Protein AF-A0A952JS76-F1 (afdb_monomer)

Mean predicted aligned error: 3.54 Å

Sequence (127 aa):
MAGARAAEDAGDMALAKHHLERAHILGQRWYWTHMKTHFQMLRLALRQSDGREVRGQFVRLIGAGPFHMAGWVPVGNTGGADVSATRPMPIPSDLQSHLEGHSLCNGLILRAVLVAALVAACLLIVR

Structure (mmCIF, N/CA/C/O backbone):
data_AF-A0A952JS76-F1
#
_entry.id   AF-A0A952JS76-F1
#
loop_
_atom_site.group_PDB
_atom_site.id
_atom_site.type_symbol
_atom_site.label_atom_id
_atom_site.label_alt_id
_atom_site.label_comp_id
_atom_site.label_asym_id
_atom_site.label_entity_id
_atom_site.label_seq_id
_atom_site.pdbx_PDB_ins_code
_atom_site.Cartn_x
_atom_site.Cartn_y
_atom_site.Cartn_z
_atom_site.occupancy
_atom_site.B_iso_or_equiv
_atom_site.auth_seq_id
_atom_site.auth_comp_id
_atom_site.auth_asym_id
_atom_site.auth_atom_id
_atom_site.pdbx_PDB_model_num
ATOM 1 N N . MET A 1 1 ? -11.388 -2.983 -1.349 1.00 90.88 1 MET A N 1
ATOM 2 C CA . MET A 1 1 ? -11.668 -1.742 -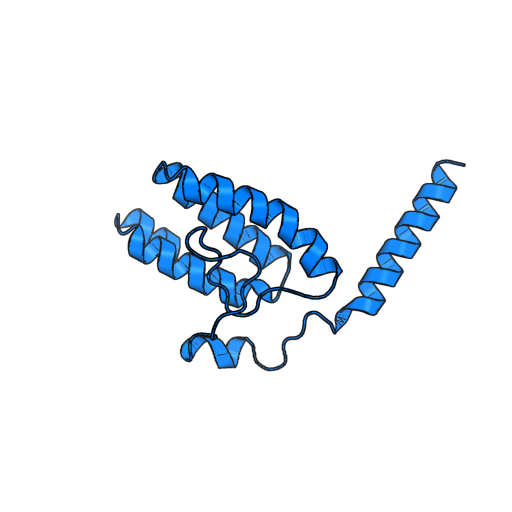0.580 1.00 90.88 1 MET A CA 1
ATOM 3 C C . MET A 1 1 ? -13.112 -1.634 -0.106 1.00 90.88 1 MET A C 1
ATOM 5 O O . MET A 1 1 ? -13.298 -1.081 0.964 1.00 90.88 1 MET A O 1
ATOM 9 N N . ALA A 1 2 ? -14.117 -2.136 -0.840 1.00 96.25 2 ALA A N 1
ATOM 10 C CA . ALA A 1 2 ? -15.511 -2.113 -0.372 1.00 96.25 2 ALA A CA 1
ATOM 11 C C . ALA A 1 2 ? -15.687 -2.791 1.002 1.00 96.25 2 ALA A C 1
ATOM 13 O O . ALA A 1 2 ? -16.233 -2.170 1.902 1.00 96.25 2 ALA A O 1
ATOM 14 N N . GLY A 1 3 ? -15.108 -3.985 1.195 1.00 97.56 3 GLY A N 1
ATOM 15 C CA . GLY A 1 3 ? -15.126 -4.671 2.497 1.00 97.56 3 GLY A CA 1
ATOM 16 C C . GLY A 1 3 ? -14.514 -3.855 3.641 1.00 97.56 3 GLY A C 1
ATOM 17 O O . GLY A 1 3 ? -15.070 -3.828 4.727 1.00 97.56 3 GLY A O 1
ATOM 18 N N . ALA A 1 4 ? -13.430 -3.109 3.386 1.00 97.94 4 ALA A N 1
ATOM 19 C CA . ALA A 1 4 ? -12.839 -2.236 4.404 1.00 97.94 4 ALA A CA 1
ATOM 20 C C . ALA A 1 4 ? -13.802 -1.121 4.838 1.00 97.94 4 ALA A C 1
ATOM 22 O O . ALA A 1 4 ? -13.947 -0.877 6.026 1.00 97.94 4 ALA A O 1
ATOM 23 N N . ARG A 1 5 ? -14.501 -0.490 3.883 1.00 97.50 5 ARG A N 1
ATOM 24 C CA . ARG A 1 5 ? -15.501 0.544 4.193 1.00 97.50 5 ARG A CA 1
ATOM 25 C C . ARG A 1 5 ? -16.690 -0.026 4.957 1.00 97.50 5 ARG A C 1
ATOM 27 O O . ARG A 1 5 ? -17.071 0.550 5.959 1.00 97.50 5 ARG A O 1
ATOM 34 N N . ALA A 1 6 ? -17.214 -1.173 4.527 1.00 98.25 6 ALA A N 1
ATOM 35 C CA . ALA A 1 6 ? -18.313 -1.833 5.226 1.00 98.25 6 ALA A CA 1
ATOM 36 C C . ALA A 1 6 ? -17.938 -2.190 6.677 1.00 98.25 6 ALA A C 1
ATOM 38 O O . ALA A 1 6 ? -18.740 -1.991 7.582 1.00 98.25 6 ALA A O 1
ATOM 39 N N . ALA A 1 7 ? -16.707 -2.660 6.905 1.00 98.38 7 ALA A N 1
ATOM 40 C CA . ALA A 1 7 ? -16.195 -2.923 8.246 1.00 98.38 7 ALA A CA 1
ATOM 41 C C . ALA A 1 7 ? -16.034 -1.634 9.075 1.00 98.38 7 ALA A C 1
ATOM 43 O O . ALA A 1 7 ? -16.420 -1.614 10.239 1.00 98.38 7 ALA A O 1
ATOM 44 N N . GLU A 1 8 ? -15.546 -0.537 8.478 1.00 97.06 8 GLU A N 1
ATOM 45 C CA . GLU A 1 8 ? -15.506 0.775 9.145 1.00 97.06 8 GLU A CA 1
ATOM 46 C C . GLU A 1 8 ? -16.898 1.273 9.540 1.00 97.06 8 GLU A C 1
ATOM 48 O O . GLU A 1 8 ? -17.071 1.754 10.658 1.00 97.06 8 GLU A O 1
ATOM 53 N N . ASP A 1 9 ? -17.880 1.156 8.644 1.00 97.25 9 ASP A N 1
ATOM 54 C CA . ASP A 1 9 ? -19.260 1.587 8.884 1.00 97.25 9 ASP A CA 1
ATOM 55 C C . ASP A 1 9 ? -19.927 0.744 9.988 1.00 97.25 9 ASP A C 1
ATOM 57 O O . ASP A 1 9 ? -20.762 1.247 10.738 1.00 97.25 9 ASP A O 1
ATOM 61 N N . ALA A 1 10 ? -19.512 -0.518 10.135 1.00 97.81 10 ALA A N 1
ATOM 62 C CA . ALA A 1 10 ? -19.912 -1.407 11.226 1.00 97.81 10 ALA A CA 1
ATOM 63 C C . ALA A 1 10 ? -19.113 -1.195 12.532 1.00 97.81 10 ALA A C 1
ATOM 65 O O . ALA A 1 10 ? -19.402 -1.843 13.536 1.00 97.81 10 ALA A O 1
ATOM 66 N N . GLY A 1 11 ? -18.107 -0.314 12.536 1.00 97.25 11 GLY A N 1
ATOM 67 C CA . GLY A 1 11 ? -17.240 -0.054 13.689 1.00 97.25 11 GLY A CA 1
ATOM 68 C C . GLY A 1 11 ? -16.115 -1.076 13.906 1.00 97.25 11 GLY A C 1
ATOM 69 O O . GLY A 1 11 ? -15.350 -0.940 14.861 1.00 97.25 11 GLY A O 1
ATOM 70 N N . ASP A 1 12 ? -15.958 -2.065 13.023 1.00 98.06 12 ASP A N 1
ATOM 71 C CA . ASP A 1 12 ? -14.910 -3.085 13.114 1.00 98.06 12 ASP A CA 1
ATOM 72 C C . ASP A 1 12 ? -13.627 -2.628 12.401 1.00 98.06 12 ASP A C 1
ATOM 74 O O . ASP A 1 12 ? -13.341 -2.950 11.241 1.00 98.06 12 ASP A O 1
ATOM 78 N N . MET A 1 13 ? -12.824 -1.843 13.119 1.00 97.00 13 MET A N 1
ATOM 79 C CA . MET A 1 13 ? -11.577 -1.283 12.589 1.00 97.00 13 MET A CA 1
ATOM 80 C C . MET A 1 13 ? -10.499 -2.348 12.336 1.00 97.00 13 MET A C 1
ATOM 82 O O . MET A 1 13 ? -9.655 -2.169 11.451 1.00 97.00 13 MET A O 1
ATOM 86 N N . ALA A 1 14 ? -10.529 -3.463 13.071 1.00 97.06 14 ALA A N 1
ATOM 87 C CA . ALA A 1 14 ? -9.590 -4.565 12.884 1.00 97.06 14 ALA A CA 1
ATOM 88 C C . ALA A 1 14 ? -9.866 -5.282 11.557 1.00 97.06 14 ALA A C 1
ATOM 90 O O . ALA A 1 14 ? -8.951 -5.480 10.751 1.00 97.06 14 ALA A O 1
ATOM 91 N N . LEU A 1 15 ? -11.135 -5.584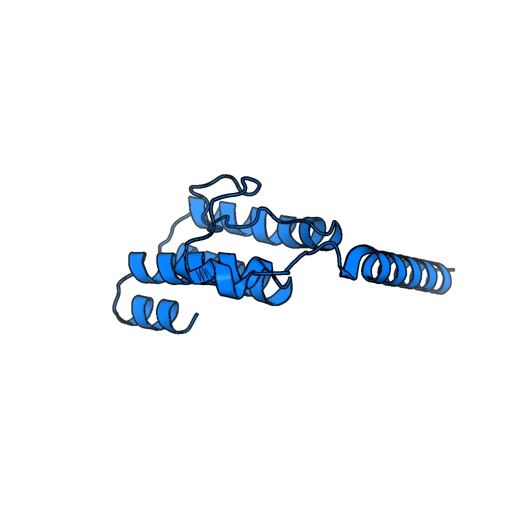 11.279 1.00 98.50 15 LEU A N 1
ATOM 92 C CA . LEU A 1 15 ? -11.552 -6.152 10.003 1.00 98.50 15 LEU A CA 1
ATOM 93 C C . LEU A 1 15 ? -11.327 -5.170 8.845 1.00 98.50 15 LEU A C 1
ATOM 95 O O . LEU A 1 15 ? -10.883 -5.570 7.763 1.00 98.50 15 LEU A O 1
ATOM 99 N N . ALA A 1 16 ? -11.547 -3.871 9.068 1.00 98.50 16 ALA A N 1
ATOM 100 C CA . ALA A 1 16 ? -11.222 -2.847 8.082 1.00 98.50 16 ALA A CA 1
ATOM 101 C C . ALA A 1 16 ? -9.730 -2.853 7.718 1.00 98.50 16 ALA A C 1
ATOM 103 O O . ALA A 1 16 ? -9.390 -2.890 6.528 1.00 98.50 16 ALA A O 1
ATOM 104 N N . LYS A 1 17 ? -8.838 -2.882 8.723 1.00 98.19 17 LYS A N 1
ATOM 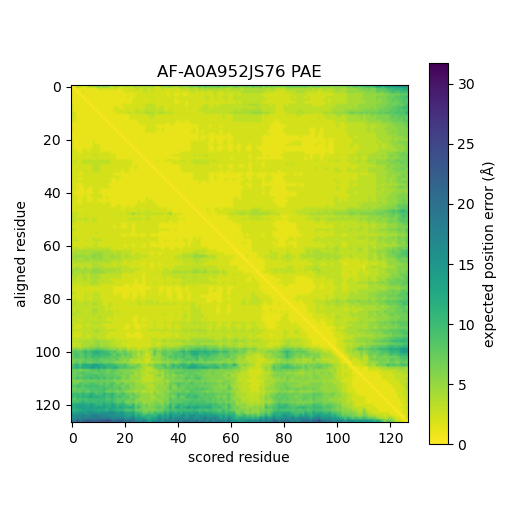105 C CA . LYS A 1 17 ? -7.385 -2.996 8.519 1.00 98.19 17 LYS A CA 1
ATOM 106 C C . LYS A 1 17 ? -7.052 -4.269 7.742 1.00 98.19 17 LYS A C 1
ATOM 108 O O . LYS A 1 17 ? -6.384 -4.181 6.714 1.00 98.19 17 LYS A O 1
ATOM 113 N N . HIS A 1 18 ? -7.594 -5.415 8.150 1.00 98.38 18 HIS A N 1
ATOM 114 C CA . HIS A 1 18 ? -7.379 -6.696 7.477 1.00 98.38 18 HIS A CA 1
ATOM 115 C C . HIS A 1 18 ? -7.753 -6.651 5.982 1.00 98.38 18 HIS A C 1
ATOM 117 O O . HIS A 1 18 ? -6.995 -7.087 5.111 1.00 98.38 18 HIS A O 1
ATOM 123 N N . HIS A 1 19 ? -8.898 -6.056 5.640 1.00 98.69 19 HIS A N 1
ATOM 124 C CA . HIS A 1 19 ? -9.293 -5.876 4.244 1.00 98.69 19 HIS A CA 1
ATOM 125 C C . HIS A 1 19 ? 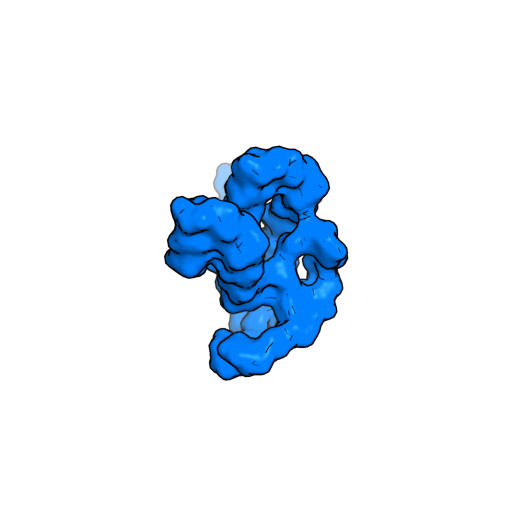-8.360 -4.944 3.463 1.00 98.69 19 HIS A C 1
ATOM 127 O O . HIS A 1 19 ? -8.166 -5.148 2.259 1.00 98.69 19 HIS A O 1
ATOM 133 N N . LEU A 1 20 ? -7.797 -3.917 4.106 1.00 98.69 20 LEU A N 1
ATOM 134 C CA . LEU A 1 20 ? -6.811 -3.041 3.478 1.00 98.69 20 LEU A CA 1
ATOM 135 C C . LEU A 1 20 ? -5.474 -3.748 3.261 1.00 98.69 20 LEU A C 1
ATOM 137 O O . LEU A 1 20 ? -4.906 -3.580 2.187 1.00 98.69 20 LEU A O 1
ATOM 141 N N . GLU A 1 21 ? -4.999 -4.560 4.204 1.00 98.69 21 GLU A N 1
ATOM 142 C CA . GLU A 1 21 ? -3.757 -5.339 4.068 1.00 98.69 21 GLU A CA 1
ATOM 143 C C . GLU A 1 21 ? -3.830 -6.297 2.877 1.00 98.69 21 GLU A C 1
ATOM 145 O O . GLU A 1 21 ? -2.943 -6.337 2.025 1.00 98.69 21 GLU A O 1
ATOM 150 N N . ARG A 1 22 ? -4.953 -7.003 2.738 1.00 98.44 22 ARG A N 1
ATOM 151 C CA . ARG A 1 22 ? -5.196 -7.887 1.591 1.00 98.44 22 ARG A CA 1
ATOM 152 C C . ARG A 1 22 ? -5.303 -7.117 0.278 1.00 98.44 22 ARG A C 1
ATOM 154 O O . ARG A 1 22 ? -4.748 -7.530 -0.740 1.00 98.44 22 ARG A O 1
ATOM 161 N N . ALA A 1 23 ? -5.994 -5.975 0.294 1.00 98.25 23 ALA A N 1
ATOM 162 C CA . ALA A 1 23 ? -6.065 -5.098 -0.869 1.00 98.25 23 ALA A CA 1
ATOM 163 C C . ALA A 1 23 ? -4.687 -4.537 -1.248 1.00 98.25 23 ALA A C 1
ATOM 165 O O . ALA A 1 23 ? -4.425 -4.368 -2.435 1.00 98.25 23 ALA A O 1
ATOM 166 N N . HIS A 1 24 ? -3.823 -4.266 -0.271 1.00 98.38 24 HIS A N 1
ATOM 167 C CA . HIS A 1 24 ? -2.454 -3.816 -0.479 1.00 98.38 24 HIS A CA 1
ATOM 168 C C . HIS A 1 24 ? -1.609 -4.907 -1.144 1.00 98.38 24 HIS A C 1
ATOM 170 O O . HIS A 1 24 ? -1.006 -4.620 -2.176 1.00 98.38 24 HIS A O 1
ATOM 176 N N . ILE A 1 25 ? -1.654 -6.156 -0.658 1.00 98.19 25 ILE A N 1
ATOM 177 C CA . ILE A 1 25 ? -0.961 -7.302 -1.281 1.00 98.19 25 ILE A CA 1
ATOM 178 C C . ILE A 1 25 ? -1.357 -7.445 -2.758 1.00 98.19 25 ILE A C 1
ATOM 180 O O . ILE A 1 25 ? -0.500 -7.489 -3.636 1.00 98.19 25 ILE A O 1
ATOM 184 N N . LEU A 1 26 ? -2.658 -7.446 -3.063 1.00 97.38 26 LEU A N 1
ATOM 185 C CA . LEU A 1 26 ? -3.138 -7.482 -4.452 1.00 97.38 26 LEU A CA 1
ATOM 186 C C . LEU A 1 26 ? -2.738 -6.225 -5.240 1.00 97.38 26 LEU A C 1
ATOM 188 O O . LEU A 1 26 ? -2.428 -6.280 -6.432 1.00 97.38 26 LEU A O 1
ATOM 192 N N . GLY A 1 27 ? -2.761 -5.077 -4.568 1.00 96.19 27 GLY A N 1
ATOM 193 C CA . GLY A 1 27 ? -2.477 -3.766 -5.128 1.00 96.19 27 GLY A CA 1
ATOM 194 C C . GLY A 1 27 ? -1.018 -3.569 -5.520 1.00 96.19 27 GLY A C 1
ATOM 195 O O . GLY A 1 27 ? -0.777 -2.784 -6.433 1.00 96.19 27 GLY A O 1
ATOM 196 N N . GLN A 1 28 ? -0.074 -4.304 -4.915 1.00 96.00 28 GLN A N 1
ATOM 197 C CA . GLN A 1 28 ? 1.358 -4.289 -5.253 1.00 96.00 28 GLN A CA 1
ATOM 198 C C . GLN A 1 28 ? 1.619 -4.521 -6.747 1.00 96.00 28 GLN A C 1
ATOM 200 O O . GLN A 1 28 ? 2.635 -4.060 -7.268 1.00 96.00 28 GLN A O 1
ATOM 205 N N . ARG A 1 29 ? 0.674 -5.159 -7.457 1.00 93.94 29 ARG A N 1
ATOM 206 C CA . ARG A 1 29 ? 0.765 -5.396 -8.899 1.00 93.94 29 ARG A CA 1
ATOM 207 C C . ARG A 1 29 ? 0.854 -4.132 -9.744 1.00 93.94 29 ARG A C 1
ATOM 209 O O . ARG A 1 29 ? 1.498 -4.147 -10.793 1.00 93.94 29 ARG A O 1
ATOM 216 N N . TRP A 1 30 ? 0.205 -3.059 -9.299 1.00 93.06 30 TRP A N 1
ATOM 217 C CA . TRP A 1 30 ? 0.090 -1.821 -10.059 1.00 93.06 30 TRP A CA 1
ATOM 218 C C . TRP A 1 30 ? 0.335 -0.622 -9.159 1.00 93.06 30 TRP A C 1
ATOM 220 O O . TRP A 1 30 ? -0.305 -0.472 -8.118 1.00 93.06 30 TRP A O 1
ATOM 230 N N . TYR A 1 31 ? 1.215 0.278 -9.598 1.00 94.69 31 TYR A N 1
ATOM 231 C CA . TYR A 1 31 ? 1.589 1.469 -8.837 1.00 94.69 31 TYR A CA 1
ATOM 232 C C . TYR A 1 31 ? 0.373 2.235 -8.297 1.00 94.69 31 TYR A C 1
ATOM 234 O O . TYR A 1 31 ? 0.293 2.521 -7.104 1.00 94.69 31 TYR A O 1
ATOM 242 N N . TRP A 1 32 ? -0.625 2.503 -9.146 1.00 96.19 32 TRP A N 1
ATOM 243 C CA . TRP A 1 32 ? -1.792 3.282 -8.735 1.00 96.19 32 TRP A CA 1
ATOM 244 C C . TRP A 1 32 ? -2.650 2.579 -7.679 1.00 96.19 32 TRP A C 1
ATOM 246 O O . TRP A 1 32 ? -3.070 3.203 -6.704 1.00 96.19 32 TRP A O 1
ATOM 256 N N . THR A 1 33 ? -2.898 1.274 -7.826 1.00 96.50 33 THR A N 1
ATOM 257 C CA . THR A 1 33 ? -3.670 0.522 -6.826 1.00 96.50 33 THR A CA 1
ATOM 258 C C . THR A 1 33 ? -2.907 0.403 -5.515 1.00 96.50 33 THR A C 1
ATOM 260 O O . THR A 1 33 ? -3.512 0.567 -4.457 1.00 96.50 33 THR A O 1
ATOM 263 N N . HIS A 1 34 ? -1.589 0.211 -5.580 1.00 97.62 34 HIS A N 1
ATOM 264 C CA . HIS A 1 34 ? -0.703 0.190 -4.421 1.00 97.62 34 HIS A CA 1
ATOM 265 C C . HIS A 1 34 ? -0.763 1.518 -3.650 1.00 97.62 34 HIS A C 1
ATOM 267 O O . HIS A 1 34 ? -1.095 1.542 -2.465 1.00 97.62 34 HIS A O 1
ATOM 273 N N . MET A 1 35 ? -0.586 2.645 -4.343 1.00 98.19 35 MET A N 1
ATOM 274 C CA . MET A 1 35 ? -0.696 3.980 -3.751 1.00 98.19 35 MET A CA 1
ATOM 275 C C . MET A 1 35 ? -2.073 4.230 -3.142 1.00 98.19 35 MET A C 1
ATOM 277 O O . MET A 1 35 ? -2.186 4.680 -2.002 1.00 98.19 35 MET A O 1
ATOM 281 N N . LYS A 1 36 ? -3.141 3.873 -3.863 1.00 98.38 36 LYS A N 1
ATOM 282 C CA . LYS A 1 36 ? -4.512 4.022 -3.370 1.00 98.38 36 LYS A CA 1
ATOM 283 C C . LYS A 1 36 ? -4.732 3.246 -2.067 1.00 98.38 36 LYS A C 1
ATOM 285 O O . LYS A 1 36 ? -5.440 3.743 -1.195 1.00 98.38 36 LYS A O 1
ATOM 290 N N . THR A 1 37 ? -4.137 2.059 -1.912 1.00 98.25 37 THR A N 1
ATOM 291 C CA . THR A 1 37 ? -4.228 1.291 -0.657 1.00 98.25 37 THR A CA 1
ATOM 292 C C . THR A 1 37 ? -3.501 1.977 0.495 1.00 98.25 37 THR A C 1
ATOM 294 O O . THR A 1 37 ? -4.106 2.120 1.554 1.00 98.25 37 THR A O 1
ATOM 297 N N . HIS A 1 38 ? -2.297 2.517 0.275 1.00 98.50 38 HIS A N 1
ATOM 298 C CA . HIS A 1 38 ? -1.585 3.301 1.291 1.00 98.50 38 HIS A CA 1
ATOM 299 C C . HIS A 1 38 ? -2.360 4.547 1.723 1.00 98.50 38 HIS A C 1
ATOM 301 O O . HIS A 1 38 ? -2.461 4.825 2.913 1.00 98.50 38 HIS A O 1
ATOM 307 N N . PHE A 1 39 ? -3.000 5.262 0.792 1.00 98.62 39 PHE A N 1
ATOM 308 C CA . PHE A 1 39 ? -3.865 6.387 1.158 1.00 98.62 39 PHE A CA 1
ATOM 309 C C . PHE A 1 39 ? -5.072 5.957 2.002 1.00 98.62 39 PHE A C 1
ATOM 311 O O . PHE A 1 39 ? -5.461 6.675 2.922 1.00 98.62 39 PHE A O 1
ATOM 318 N N . GLN A 1 40 ? -5.672 4.793 1.727 1.00 98.56 40 GLN A N 1
ATOM 319 C CA . GLN A 1 40 ? -6.759 4.278 2.565 1.00 98.56 40 GLN A CA 1
ATOM 320 C C . GLN A 1 40 ? -6.266 3.829 3.944 1.00 98.56 40 GLN A C 1
ATOM 32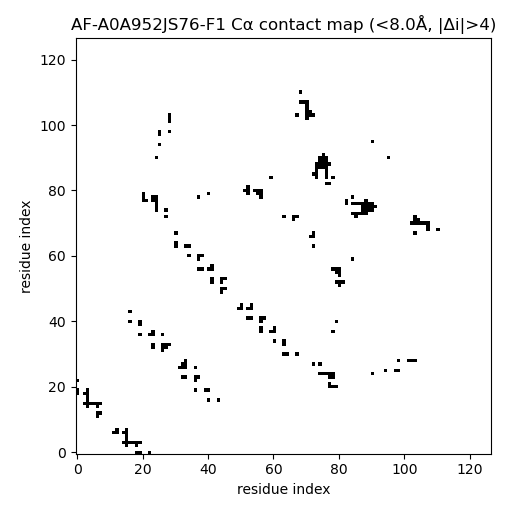2 O O . GLN A 1 40 ? -6.938 4.113 4.930 1.00 98.56 40 GLN A O 1
ATOM 327 N N . MET A 1 41 ? -5.097 3.189 4.027 1.00 98.62 41 MET A N 1
ATOM 328 C CA . MET A 1 41 ? -4.464 2.832 5.302 1.00 98.62 41 MET A CA 1
ATOM 329 C C . MET A 1 41 ? -4.132 4.078 6.123 1.00 98.62 41 MET A C 1
ATOM 331 O O . MET A 1 41 ? -4.457 4.131 7.303 1.00 98.62 41 MET A O 1
ATOM 335 N N . LEU A 1 42 ? -3.581 5.119 5.491 1.00 98.69 42 LEU A N 1
ATOM 336 C CA . LEU A 1 42 ? -3.326 6.410 6.128 1.00 98.69 42 LEU A CA 1
ATOM 337 C C . LEU A 1 42 ? -4.623 7.049 6.638 1.00 98.69 42 LEU A C 1
ATOM 339 O O . LEU A 1 42 ? -4.674 7.512 7.773 1.00 98.69 42 LEU A O 1
ATOM 343 N N . ARG A 1 43 ? -5.693 7.044 5.832 1.00 98.44 43 ARG A N 1
ATOM 344 C CA . ARG A 1 43 ? -7.006 7.558 6.252 1.00 98.44 43 ARG A CA 1
ATOM 345 C C . ARG A 1 43 ? -7.547 6.797 7.463 1.00 98.44 43 ARG A C 1
ATOM 347 O O . ARG A 1 43 ? -8.058 7.424 8.389 1.00 98.44 43 ARG A O 1
ATOM 354 N N . LEU A 1 44 ? -7.452 5.469 7.451 1.00 98.19 44 LEU A N 1
ATOM 355 C CA . LEU A 1 44 ? -7.903 4.625 8.555 1.00 98.19 44 LEU A CA 1
ATOM 356 C C . LEU A 1 44 ? -7.066 4.872 9.824 1.00 98.19 44 LEU A C 1
ATOM 358 O O . LEU A 1 44 ? -7.624 4.959 10.914 1.00 98.19 44 LEU A O 1
ATOM 362 N N . ALA A 1 45 ? -5.752 5.056 9.684 1.00 98.19 45 ALA A N 1
ATOM 363 C CA . ALA A 1 45 ? -4.851 5.396 10.783 1.00 98.19 45 ALA A CA 1
ATOM 364 C C . ALA A 1 45 ? -5.168 6.765 11.401 1.00 98.19 45 ALA A C 1
ATOM 366 O O . ALA A 1 45 ? -5.233 6.886 12.620 1.00 98.19 45 ALA A O 1
ATOM 367 N N . LEU A 1 46 ? -5.435 7.781 10.570 1.00 98.31 46 LEU A N 1
ATOM 368 C CA . LEU A 1 46 ? -5.859 9.107 11.030 1.00 98.31 46 LEU A CA 1
ATOM 369 C C . LEU A 1 46 ? -7.182 9.041 11.803 1.00 98.31 46 LEU A C 1
ATOM 371 O O . LEU A 1 46 ? -7.306 9.676 12.844 1.00 98.31 46 LEU A O 1
ATOM 375 N N . ARG A 1 47 ? -8.153 8.244 11.334 1.00 96.38 47 ARG A N 1
ATOM 376 C CA . ARG A 1 47 ? -9.429 8.030 12.044 1.00 96.38 47 ARG A CA 1
ATOM 377 C C . ARG A 1 47 ? -9.253 7.359 13.406 1.00 96.38 47 ARG A C 1
ATOM 379 O O . ARG A 1 47 ? -10.000 7.669 14.324 1.00 96.38 47 ARG A O 1
ATOM 386 N N . GLN A 1 48 ? -8.282 6.459 13.530 1.00 96.94 48 GLN A N 1
ATOM 387 C CA . GLN A 1 48 ? -7.968 5.760 14.779 1.00 96.94 48 GLN A CA 1
ATOM 388 C C . GLN A 1 48 ? -6.958 6.511 15.660 1.00 96.94 48 GLN A C 1
ATOM 390 O O . GLN A 1 48 ? -6.588 6.010 16.717 1.00 96.94 48 GLN A O 1
ATOM 395 N N . SER A 1 49 ? -6.490 7.693 15.238 1.00 97.50 49 SER A N 1
ATOM 396 C CA . SER A 1 49 ? -5.400 8.427 15.897 1.00 97.50 49 SER A CA 1
ATOM 397 C C . SER A 1 49 ? -4.117 7.594 16.086 1.00 97.50 49 SER A C 1
ATOM 399 O O . SER A 1 49 ? -3.343 7.826 17.016 1.00 97.50 49 SER A O 1
ATOM 401 N N . ASP A 1 50 ? -3.849 6.638 15.188 1.00 98.25 50 ASP A N 1
ATOM 402 C CA . ASP A 1 50 ? -2.650 5.794 15.231 1.00 98.25 50 ASP A CA 1
ATOM 403 C C . ASP A 1 50 ? -1.453 6.522 14.603 1.00 98.25 50 ASP A C 1
ATOM 405 O O . ASP A 1 50 ? -1.154 6.413 13.410 1.00 98.25 50 ASP A O 1
ATOM 409 N N . GLY A 1 51 ? -0.730 7.281 15.428 1.00 98.38 51 GLY A N 1
ATOM 410 C CA . GLY A 1 51 ? 0.431 8.053 14.982 1.00 98.38 51 GLY A CA 1
ATOM 411 C C . GLY A 1 51 ? 1.594 7.203 14.452 1.00 98.38 51 GLY A C 1
ATOM 412 O O . GLY A 1 51 ? 2.395 7.693 13.649 1.00 98.38 51 GLY A O 1
ATOM 413 N N . ARG A 1 52 ? 1.717 5.940 14.880 1.00 98.31 52 ARG A N 1
ATOM 414 C CA . ARG A 1 52 ? 2.762 5.026 14.397 1.00 98.31 52 ARG A CA 1
ATOM 415 C C . ARG A 1 52 ? 2.452 4.597 12.969 1.00 98.31 52 ARG A C 1
ATOM 417 O O . ARG A 1 52 ? 3.333 4.672 12.109 1.00 98.31 52 ARG A O 1
ATOM 424 N N . GLU A 1 53 ? 1.207 4.215 12.720 1.00 98.56 53 GLU A N 1
ATOM 425 C CA . GLU A 1 53 ? 0.727 3.849 11.394 1.00 98.56 53 GLU A CA 1
ATOM 426 C C . GLU A 1 53 ? 0.771 5.045 10.437 1.00 98.56 53 GLU A C 1
ATOM 428 O O . GLU A 1 53 ? 1.306 4.920 9.338 1.00 98.56 53 GLU A O 1
ATOM 433 N N . VAL A 1 54 ? 0.349 6.237 10.878 1.00 98.81 54 VAL A N 1
ATOM 434 C CA . VAL A 1 54 ? 0.437 7.476 10.082 1.00 98.81 54 VAL A CA 1
ATOM 435 C C . VAL A 1 54 ? 1.859 7.714 9.560 1.00 98.81 54 VAL A C 1
ATOM 437 O O . VAL A 1 54 ? 2.057 7.854 8.351 1.00 98.81 54 VAL A O 1
ATOM 440 N N . ARG A 1 55 ? 2.875 7.703 10.438 1.00 98.56 55 ARG A N 1
ATOM 441 C CA . ARG A 1 55 ? 4.281 7.875 10.018 1.00 98.56 55 ARG A CA 1
ATOM 442 C C . ARG A 1 55 ? 4.736 6.759 9.077 1.00 98.56 55 ARG A C 1
ATOM 444 O O . ARG A 1 55 ? 5.406 7.030 8.082 1.00 98.56 55 ARG A O 1
ATOM 451 N N . GLY A 1 56 ? 4.359 5.515 9.375 1.00 98.38 56 GLY A N 1
ATOM 452 C CA . GLY A 1 56 ? 4.700 4.359 8.549 1.00 98.38 56 GLY A CA 1
ATOM 453 C C . GLY A 1 56 ? 4.128 4.440 7.133 1.00 98.38 56 GLY A C 1
ATOM 454 O O . GLY A 1 56 ? 4.826 4.073 6.183 1.00 98.38 56 GLY A O 1
ATOM 455 N N . GLN A 1 57 ? 2.906 4.954 6.983 1.00 98.62 57 GLN A N 1
ATOM 456 C CA . GLN A 1 57 ? 2.255 5.153 5.689 1.00 98.62 57 GLN A CA 1
ATOM 457 C C . GLN A 1 57 ? 2.884 6.305 4.898 1.00 98.62 57 GLN A C 1
ATOM 459 O O . GLN A 1 57 ? 3.103 6.149 3.700 1.00 98.62 57 GLN A O 1
ATOM 464 N N . PHE A 1 58 ? 3.276 7.413 5.539 1.00 98.44 58 PHE A N 1
ATOM 465 C CA . PHE A 1 58 ? 4.007 8.492 4.854 1.00 98.44 58 PHE A CA 1
ATOM 466 C C . PHE A 1 58 ? 5.319 8.007 4.229 1.00 98.44 58 PHE A C 1
ATOM 468 O O . PHE A 1 58 ? 5.572 8.264 3.052 1.00 98.44 58 PHE A O 1
ATOM 475 N N . VAL A 1 59 ? 6.125 7.252 4.981 1.00 97.75 59 VAL A N 1
ATOM 476 C CA . VAL A 1 59 ? 7.376 6.675 4.460 1.00 97.75 59 VAL A CA 1
ATOM 477 C C . VAL A 1 59 ? 7.102 5.760 3.261 1.00 97.75 59 VAL A C 1
ATOM 479 O O . VAL A 1 59 ? 7.803 5.830 2.253 1.00 97.75 59 VAL A O 1
ATOM 482 N N . ARG A 1 60 ? 6.058 4.928 3.337 1.00 97.88 60 ARG A N 1
ATOM 483 C CA . ARG A 1 60 ? 5.680 4.001 2.259 1.00 97.88 60 ARG A CA 1
ATOM 484 C C . ARG A 1 60 ? 5.162 4.718 1.013 1.00 97.88 60 ARG A C 1
ATOM 486 O O . ARG A 1 60 ? 5.536 4.328 -0.086 1.00 97.88 60 ARG A O 1
ATOM 493 N N . LEU A 1 61 ? 4.378 5.786 1.166 1.00 98.00 61 LEU A N 1
ATOM 494 C CA . LEU A 1 61 ? 3.925 6.624 0.050 1.00 98.00 61 LEU A CA 1
ATOM 495 C C . LEU A 1 61 ? 5.109 7.240 -0.709 1.00 98.00 61 LEU A C 1
ATOM 497 O O . LEU A 1 61 ? 5.109 7.236 -1.937 1.00 98.00 61 LEU A O 1
ATOM 501 N N . ILE A 1 62 ? 6.131 7.717 0.009 1.00 96.75 62 ILE A N 1
ATOM 502 C CA . ILE A 1 62 ? 7.351 8.271 -0.600 1.00 96.75 62 ILE A CA 1
ATOM 503 C C . ILE A 1 62 ? 8.160 7.165 -1.293 1.00 96.75 62 ILE A C 1
ATOM 505 O O . ILE A 1 62 ? 8.598 7.335 -2.428 1.00 96.75 62 ILE A O 1
ATOM 509 N N . GLY A 1 63 ? 8.344 6.017 -0.632 1.00 95.31 63 GLY A N 1
ATOM 510 C CA . GLY A 1 63 ? 9.164 4.918 -1.150 1.00 95.31 63 GLY A CA 1
ATOM 511 C C . GLY A 1 63 ? 8.535 4.136 -2.307 1.00 95.31 63 GLY A C 1
ATOM 512 O O . GLY A 1 63 ? 9.260 3.608 -3.151 1.00 95.31 63 GLY A O 1
ATOM 513 N N . ALA A 1 64 ? 7.203 4.062 -2.391 1.00 93.50 64 ALA A N 1
ATOM 514 C CA . ALA A 1 64 ? 6.517 3.228 -3.377 1.00 93.50 64 ALA A CA 1
ATOM 515 C C . ALA A 1 64 ? 6.856 3.608 -4.827 1.00 93.50 64 ALA A C 1
ATOM 517 O O . ALA A 1 64 ? 6.984 2.716 -5.663 1.00 93.50 64 ALA A O 1
ATOM 518 N N . GLY A 1 65 ? 7.028 4.902 -5.120 1.00 92.50 65 GLY A N 1
ATOM 519 C CA . GLY A 1 65 ? 7.404 5.394 -6.449 1.00 92.50 65 GLY A CA 1
ATOM 520 C C . GLY A 1 65 ? 8.767 4.867 -6.910 1.00 92.50 65 GLY A C 1
ATOM 521 O O . GLY A 1 65 ? 8.811 4.126 -7.894 1.00 92.50 65 GLY A O 1
ATOM 522 N N . PRO A 1 66 ? 9.869 5.183 -6.201 1.00 93.50 66 PRO A N 1
ATOM 523 C CA . PRO A 1 66 ? 11.203 4.674 -6.517 1.00 93.50 66 PRO A CA 1
ATOM 524 C C . PRO A 1 66 ? 11.267 3.149 -6.652 1.00 93.50 66 PRO A C 1
ATOM 526 O O . PRO A 1 66 ? 11.837 2.648 -7.618 1.00 93.50 66 PRO A O 1
ATOM 529 N N . PHE A 1 67 ? 10.638 2.406 -5.737 1.00 94.81 67 PHE A N 1
ATOM 530 C CA . PHE A 1 67 ? 10.631 0.943 -5.785 1.00 94.81 67 PHE A CA 1
ATOM 531 C C . PHE A 1 67 ? 9.887 0.406 -7.016 1.00 94.81 67 PHE A C 1
ATOM 533 O O . PHE A 1 67 ? 10.432 -0.414 -7.759 1.00 94.81 67 PHE A O 1
ATOM 540 N N . HIS A 1 68 ? 8.696 0.940 -7.319 1.00 94.44 68 HIS A N 1
ATOM 541 C CA . HIS A 1 68 ? 7.989 0.588 -8.554 1.00 94.44 68 HIS A CA 1
ATOM 542 C C . HIS A 1 68 ? 8.824 0.920 -9.787 1.00 94.44 68 HIS A C 1
ATOM 544 O O . HIS A 1 68 ? 8.921 0.080 -10.676 1.00 94.44 68 HIS A O 1
ATOM 550 N N . MET A 1 69 ? 9.467 2.088 -9.841 1.00 92.88 69 MET A N 1
ATOM 551 C CA . MET A 1 69 ? 10.339 2.474 -10.957 1.00 92.88 69 MET A CA 1
ATOM 552 C C . MET A 1 69 ? 11.537 1.534 -11.125 1.00 92.88 69 MET A C 1
ATOM 554 O O . MET A 1 69 ? 11.875 1.191 -12.256 1.00 92.88 69 MET A O 1
ATOM 558 N N . ALA A 1 70 ? 12.108 1.051 -10.022 1.00 92.81 70 ALA A N 1
ATOM 559 C CA . ALA A 1 70 ? 13.161 0.036 -10.009 1.00 92.81 70 ALA A CA 1
ATOM 560 C C . ALA A 1 70 ? 12.662 -1.383 -10.349 1.00 92.81 70 ALA A C 1
ATOM 562 O O . ALA A 1 70 ? 13.457 -2.314 -10.426 1.00 92.81 70 ALA A O 1
ATOM 563 N N . GLY A 1 71 ? 11.355 -1.567 -10.566 1.00 94.31 71 GLY A N 1
ATOM 564 C CA . GLY A 1 71 ? 10.773 -2.859 -10.923 1.00 94.31 71 GLY A CA 1
ATOM 565 C C . GLY A 1 71 ? 10.671 -3.832 -9.751 1.00 94.31 71 GLY A C 1
ATOM 566 O O . GLY A 1 71 ? 10.661 -5.038 -9.977 1.00 94.31 71 GLY A O 1
ATOM 567 N N . TRP A 1 72 ? 10.584 -3.337 -8.515 1.00 94.88 72 TRP A N 1
ATOM 568 C CA . TRP A 1 72 ? 10.572 -4.187 -7.329 1.00 94.88 72 TRP A CA 1
ATOM 569 C C . TRP A 1 72 ? 9.644 -3.656 -6.234 1.00 94.88 72 TRP A C 1
ATOM 571 O O . TRP A 1 72 ? 9.519 -2.457 -6.037 1.00 94.88 72 TRP A O 1
ATOM 581 N N . VAL A 1 73 ? 9.014 -4.563 -5.490 1.00 95.31 73 VAL A N 1
ATOM 582 C CA . VAL A 1 73 ? 8.298 -4.301 -4.231 1.00 95.31 73 VAL A CA 1
ATOM 583 C C . VAL A 1 73 ? 8.432 -5.533 -3.328 1.00 95.31 73 VAL A C 1
ATOM 585 O O . VAL A 1 73 ? 8.663 -6.631 -3.843 1.00 95.31 73 VAL A O 1
ATOM 588 N N . PRO A 1 74 ? 8.267 -5.407 -1.999 1.00 95.81 74 PRO A N 1
ATOM 589 C CA . PRO A 1 74 ? 8.286 -6.550 -1.088 1.00 95.81 74 PRO A CA 1
ATOM 590 C C . PRO A 1 74 ? 6.992 -7.366 -1.210 1.00 95.81 74 PRO A C 1
ATOM 592 O O . PRO A 1 74 ? 6.044 -7.178 -0.448 1.00 95.81 74 PRO A O 1
ATOM 595 N N . VAL A 1 75 ? 6.950 -8.268 -2.190 1.00 94.50 75 VAL A N 1
ATOM 596 C CA . VAL A 1 75 ? 5.760 -9.072 -2.496 1.00 94.50 75 VAL A CA 1
ATOM 597 C C . VAL A 1 75 ? 5.217 -9.763 -1.238 1.00 94.50 75 VAL A C 1
ATOM 599 O O . VAL A 1 75 ? 5.977 -10.313 -0.437 1.00 94.50 75 VAL A O 1
ATOM 602 N N . GLY A 1 76 ? 3.897 -9.683 -1.056 1.00 96.44 76 GLY A N 1
ATOM 603 C CA . GLY A 1 76 ? 3.173 -10.295 0.062 1.00 96.44 76 GLY A CA 1
ATOM 604 C C . GLY A 1 76 ? 3.229 -9.506 1.372 1.00 96.44 76 GLY A C 1
ATOM 605 O O . GLY A 1 76 ? 2.511 -9.851 2.308 1.00 96.44 76 GLY A O 1
ATOM 606 N N . ASN A 1 77 ? 4.027 -8.435 1.455 1.00 98.19 77 ASN A N 1
ATOM 607 C CA . ASN A 1 77 ? 4.006 -7.526 2.604 1.00 98.19 77 ASN A CA 1
ATOM 608 C C . ASN A 1 77 ? 2.594 -6.961 2.811 1.00 98.19 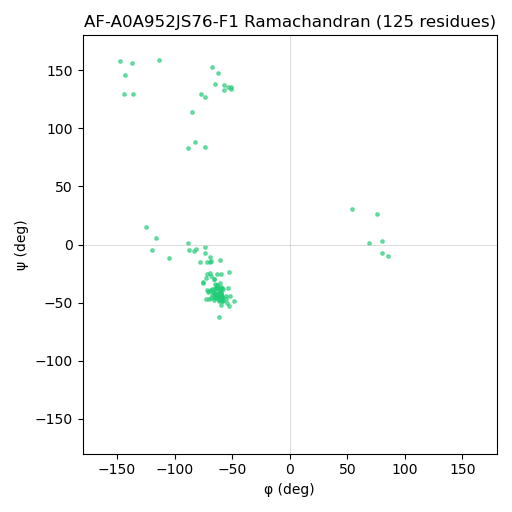77 ASN A C 1
ATOM 610 O O . ASN A 1 77 ? 1.942 -6.595 1.839 1.00 98.19 77 ASN A O 1
ATOM 614 N N . THR A 1 78 ? 2.124 -6.880 4.057 1.00 98.25 78 THR A N 1
ATOM 615 C CA . THR A 1 78 ? 0.765 -6.413 4.382 1.00 98.25 78 THR A CA 1
ATOM 616 C C . THR A 1 78 ? 0.615 -4.895 4.327 1.00 98.25 78 THR A C 1
ATOM 618 O O . THR A 1 78 ? -0.504 -4.397 4.283 1.00 98.25 78 THR A O 1
ATOM 621 N N . GLY A 1 79 ? 1.717 -4.143 4.315 1.00 97.75 79 GLY A N 1
ATOM 622 C CA . GLY A 1 79 ? 1.722 -2.686 4.203 1.00 97.75 79 GLY A CA 1
ATOM 623 C C . GLY A 1 79 ? 1.552 -1.937 5.526 1.00 97.75 79 GLY A C 1
ATOM 624 O O . GLY A 1 79 ? 1.797 -0.731 5.540 1.00 97.75 79 GLY A O 1
ATOM 625 N N . GLY A 1 80 ? 1.209 -2.622 6.622 1.00 97.94 80 GLY A N 1
ATOM 626 C CA . GLY A 1 80 ? 1.090 -2.036 7.962 1.00 97.94 80 GLY A CA 1
ATOM 627 C C . GLY A 1 80 ? 2.433 -1.575 8.533 1.00 97.94 80 GLY A C 1
ATOM 628 O O . GLY A 1 80 ? 3.492 -2.105 8.182 1.00 97.94 80 GLY A O 1
ATOM 629 N N . ALA A 1 81 ? 2.428 -0.582 9.422 1.00 97.88 81 ALA A N 1
ATOM 630 C CA . ALA A 1 81 ? 3.645 -0.079 10.054 1.00 97.88 81 ALA A CA 1
ATOM 631 C C . ALA A 1 81 ? 4.228 -1.055 11.087 1.00 97.88 81 ALA A C 1
ATOM 633 O O . ALA A 1 81 ? 5.370 -0.884 11.508 1.00 97.88 81 ALA A O 1
ATOM 634 N N . ASP A 1 82 ? 3.472 -2.065 11.534 1.00 97.25 82 ASP A N 1
ATOM 635 C CA . ASP A 1 82 ? 3.902 -3.155 12.430 1.00 97.25 82 ASP A CA 1
ATOM 636 C C . ASP A 1 82 ? 4.891 -4.135 11.795 1.00 97.25 82 ASP A C 1
ATOM 638 O O . ASP A 1 82 ? 5.621 -4.820 12.508 1.00 97.25 82 ASP A O 1
ATOM 642 N N . VAL A 1 83 ? 5.030 -4.090 10.471 1.00 96.88 83 VAL A N 1
ATOM 643 C CA . VAL A 1 83 ? 6.052 -4.829 9.731 1.00 96.88 83 VAL A CA 1
ATOM 644 C C . VAL A 1 83 ? 7.061 -3.884 9.075 1.00 96.88 83 VAL A C 1
ATOM 646 O O . VAL A 1 83 ? 6.802 -2.698 8.852 1.00 96.88 83 VAL A O 1
ATOM 649 N N . SER A 1 84 ? 8.248 -4.401 8.751 1.00 97.44 84 SER A N 1
ATOM 650 C CA . SER A 1 84 ? 9.239 -3.649 7.970 1.00 97.44 84 SER A CA 1
ATOM 651 C C . SER A 1 84 ? 8.714 -3.370 6.558 1.00 97.44 84 SER A C 1
ATOM 653 O O . SER A 1 84 ? 8.143 -4.255 5.923 1.00 97.44 84 SER A O 1
ATOM 655 N N . ALA A 1 85 ? 8.945 -2.154 6.053 1.00 96.00 85 ALA A N 1
ATOM 656 C CA . ALA A 1 85 ? 8.453 -1.698 4.751 1.00 96.00 85 ALA A CA 1
ATOM 657 C C . ALA A 1 85 ? 9.119 -2.388 3.552 1.00 96.00 85 ALA A C 1
ATOM 659 O O . ALA A 1 85 ? 8.618 -2.260 2.445 1.00 96.00 85 ALA A O 1
ATOM 660 N N . THR A 1 86 ? 10.242 -3.080 3.751 1.00 96.44 86 THR A N 1
ATOM 661 C CA . THR A 1 86 ? 11.016 -3.744 2.687 1.00 96.44 86 THR A CA 1
ATOM 662 C C . THR A 1 86 ? 11.061 -5.26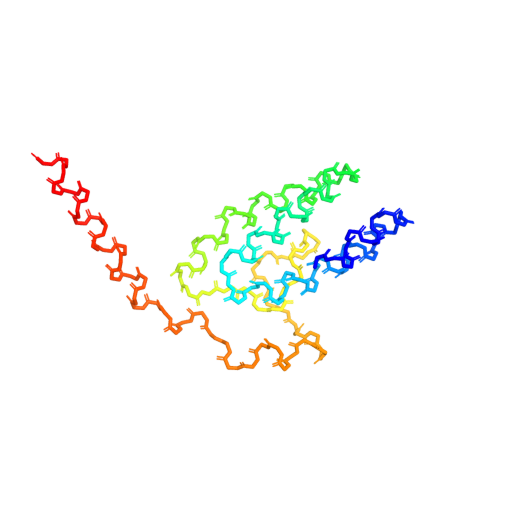0 2.848 1.00 96.44 86 THR A C 1
ATOM 664 O O . THR A 1 86 ? 11.753 -5.930 2.089 1.00 96.44 86 THR A O 1
ATOM 667 N N . ARG A 1 87 ? 10.336 -5.821 3.823 1.00 96.94 87 ARG A N 1
ATOM 668 C CA . ARG A 1 87 ? 10.334 -7.259 4.122 1.00 96.94 87 ARG A CA 1
ATOM 669 C C . ARG A 1 87 ? 9.337 -7.999 3.223 1.00 96.94 87 ARG A C 1
ATOM 671 O O . ARG A 1 87 ? 8.140 -7.786 3.406 1.00 96.94 87 ARG A O 1
ATOM 678 N N . PRO A 1 88 ? 9.767 -8.890 2.313 1.00 96.62 88 PRO A N 1
ATOM 679 C CA . PRO A 1 88 ? 8.847 -9.799 1.636 1.00 96.62 88 PRO A CA 1
ATOM 680 C C . PRO A 1 88 ? 8.179 -10.734 2.649 1.00 96.62 88 PRO A C 1
ATOM 682 O O . PRO A 1 88 ? 8.783 -11.091 3.666 1.00 96.62 88 PRO A O 1
ATOM 685 N N . MET A 1 89 ? 6.937 -11.126 2.385 1.00 97.62 89 MET A N 1
ATOM 686 C CA . MET A 1 89 ? 6.155 -11.993 3.269 1.00 97.62 89 MET A CA 1
ATOM 687 C C . MET A 1 89 ? 5.417 -13.058 2.447 1.00 97.62 89 MET A C 1
ATOM 689 O O . MET A 1 89 ? 5.175 -12.846 1.258 1.00 97.62 89 MET A O 1
ATOM 693 N N . PRO A 1 90 ? 5.052 -14.208 3.043 1.00 96.69 90 PRO A N 1
ATOM 694 C CA . PRO A 1 90 ? 4.244 -15.206 2.352 1.00 96.69 90 PRO A CA 1
ATOM 695 C C . PRO A 1 90 ? 2.919 -14.615 1.861 1.00 96.69 90 PRO A C 1
ATOM 697 O O . PRO A 1 90 ? 2.209 -13.951 2.616 1.00 96.69 90 PRO A O 1
ATOM 700 N N . ILE A 1 91 ? 2.575 -14.883 0.602 1.00 96.88 91 ILE A N 1
ATOM 701 C CA . ILE A 1 91 ? 1.280 -14.507 0.034 1.00 96.88 91 ILE A CA 1
ATOM 702 C C . ILE A 1 91 ? 0.208 -15.449 0.614 1.00 96.88 91 ILE A C 1
ATOM 704 O O . ILE A 1 91 ? 0.362 -16.671 0.487 1.00 96.88 91 ILE A O 1
ATOM 708 N N . PRO A 1 92 ? -0.887 -14.921 1.199 1.00 97.06 92 PRO A N 1
ATOM 709 C CA . PRO A 1 92 ? -2.027 -15.728 1.629 1.00 97.06 92 PRO A CA 1
ATOM 710 C C . PRO A 1 92 ? -2.526 -16.642 0.505 1.00 97.06 92 PRO A C 1
ATOM 712 O O . PRO A 1 92 ? -2.632 -16.203 -0.639 1.00 97.06 92 PRO A O 1
ATOM 715 N N . SER A 1 93 ? -2.817 -17.908 0.815 1.00 96.81 93 SER A N 1
ATOM 716 C CA . SER A 1 93 ? -3.151 -18.938 -0.184 1.00 96.81 93 SER A CA 1
ATOM 717 C C . SER A 1 93 ? -4.292 -18.529 -1.113 1.00 96.81 93 SER A C 1
ATOM 719 O O . SER A 1 93 ? -4.233 -18.755 -2.317 1.00 96.81 93 SER A O 1
ATOM 721 N N . ASP A 1 94 ? -5.286 -17.840 -0.570 1.00 97.06 94 ASP A N 1
ATOM 722 C CA . ASP A 1 94 ? -6.450 -17.353 -1.296 1.00 97.06 94 ASP A CA 1
ATOM 723 C C . ASP A 1 94 ? -6.171 -16.143 -2.211 1.00 97.06 94 ASP A C 1
ATOM 725 O O . ASP A 1 94 ? -7.034 -15.749 -2.991 1.00 97.06 94 ASP A O 1
ATOM 729 N N . LEU A 1 95 ? -4.969 -15.557 -2.149 1.00 96.88 95 LEU A N 1
ATOM 730 C CA . LEU A 1 95 ? -4.513 -14.479 -3.034 1.00 96.88 95 LEU A CA 1
ATOM 731 C C . LEU A 1 95 ? -3.513 -14.941 -4.101 1.00 96.88 95 LEU A C 1
ATOM 733 O O . LEU A 1 95 ? -3.224 -14.173 -5.020 1.00 96.88 95 LEU A O 1
ATOM 737 N N . GLN A 1 96 ? -2.973 -16.159 -3.997 1.00 95.12 96 GLN A N 1
ATOM 738 C CA . GLN A 1 96 ? -1.876 -16.623 -4.857 1.00 95.12 96 GLN A CA 1
ATOM 739 C C . GLN A 1 96 ? -2.267 -16.655 -6.335 1.00 95.12 96 GLN A C 1
ATOM 741 O O . GLN A 1 96 ? -1.567 -16.061 -7.154 1.00 95.12 96 GLN A O 1
ATOM 746 N N . SER A 1 97 ? -3.430 -17.225 -6.663 1.00 94.56 97 SER A N 1
ATOM 747 C CA . SER A 1 97 ? -3.938 -17.302 -8.043 1.00 94.56 97 SER A CA 1
ATOM 748 C C . SER A 1 97 ? -4.127 -15.926 -8.691 1.00 94.56 97 SER A C 1
ATOM 750 O O . SER A 1 97 ? -4.040 -15.767 -9.906 1.00 94.56 97 SER A O 1
ATOM 752 N N . HIS A 1 98 ? -4.336 -14.886 -7.882 1.00 92.56 98 HIS A N 1
ATOM 753 C CA . HIS A 1 98 ? -4.459 -13.511 -8.349 1.00 92.56 98 HIS A CA 1
ATOM 754 C C . HIS A 1 98 ? -3.113 -12.816 -8.573 1.00 92.56 98 HIS A C 1
ATOM 756 O O . HIS A 1 98 ? -3.104 -11.675 -9.032 1.00 92.56 98 HIS A O 1
ATOM 762 N N . LEU A 1 99 ? -1.988 -13.438 -8.234 1.00 90.12 99 LEU A N 1
ATOM 763 C CA . LEU A 1 99 ? -0.644 -12.873 -8.374 1.00 90.12 99 LEU A CA 1
ATOM 764 C C . LEU A 1 99 ? 0.253 -13.715 -9.295 1.00 90.12 99 LEU A C 1
ATOM 766 O O . LEU A 1 99 ? 1.362 -13.291 -9.613 1.00 90.12 99 LEU A O 1
ATOM 770 N N . GLU A 1 100 ? -0.229 -14.866 -9.765 1.00 87.62 100 GLU A N 1
ATOM 771 C CA . GLU A 1 100 ? 0.490 -15.731 -10.700 1.00 87.62 100 GLU A CA 1
ATOM 772 C C . GLU A 1 100 ? 0.947 -14.980 -11.961 1.00 87.62 100 GLU A C 1
ATOM 774 O O . GLU A 1 100 ? 0.220 -14.172 -12.547 1.00 87.62 100 GLU A O 1
ATOM 779 N N . GLY A 1 101 ? 2.200 -15.224 -12.356 1.00 82.50 101 GLY A N 1
ATOM 780 C CA . GLY A 1 101 ? 2.824 -14.616 -13.535 1.00 82.50 101 GLY A CA 1
ATOM 781 C C . GLY A 1 101 ? 3.093 -13.109 -13.432 1.00 82.50 101 GLY A C 1
ATOM 782 O O . GLY A 1 101 ? 3.602 -12.512 -14.383 1.00 82.50 101 GLY A O 1
ATOM 783 N N . HIS A 1 102 ? 2.774 -12.463 -12.305 1.00 84.75 102 HIS A N 1
ATOM 784 C CA . HIS A 1 102 ? 3.064 -11.046 -12.119 1.00 84.75 102 HIS A CA 1
ATOM 785 C C . HIS A 1 102 ? 4.545 -10.817 -11.797 1.00 84.75 102 HIS A C 1
ATOM 787 O O . HIS A 1 102 ? 5.108 -11.415 -10.885 1.00 84.75 102 HIS A O 1
ATOM 793 N N . SER A 1 103 ? 5.169 -9.904 -12.541 1.00 87.56 103 SER A N 1
ATOM 794 C CA . SER A 1 103 ? 6.505 -9.397 -12.250 1.00 87.56 103 SER A CA 1
ATOM 795 C C . SER A 1 103 ? 6.577 -7.921 -12.604 1.00 87.56 103 SER A C 1
ATOM 797 O O . SER A 1 103 ? 6.244 -7.511 -13.720 1.00 87.56 103 SER A O 1
ATOM 799 N N . LEU A 1 104 ? 7.060 -7.114 -11.660 1.00 86.88 104 LEU A N 1
ATOM 800 C CA . LEU A 1 104 ? 7.331 -5.704 -11.910 1.00 86.88 104 LEU A CA 1
ATOM 801 C C . LEU A 1 104 ? 8.521 -5.502 -12.852 1.00 86.88 104 LEU A C 1
ATOM 803 O O . LEU A 1 104 ? 8.684 -4.395 -13.346 1.00 86.88 104 LEU A O 1
ATOM 807 N N . CYS A 1 105 ? 9.316 -6.523 -13.176 1.00 88.81 105 CYS A N 1
ATOM 808 C CA . CYS A 1 105 ? 10.399 -6.397 -14.153 1.00 88.81 105 CYS A CA 1
ATOM 809 C C . CYS A 1 105 ? 9.886 -6.271 -15.599 1.00 88.81 105 CYS A C 1
ATOM 811 O O . CYS A 1 105 ? 10.550 -5.637 -16.419 1.00 88.81 105 CYS A O 1
ATOM 813 N N . ASN A 1 106 ? 8.686 -6.787 -15.901 1.00 84.44 106 ASN A N 1
ATOM 814 C CA . ASN A 1 106 ? 8.160 -6.933 -17.270 1.00 84.44 106 ASN A CA 1
ATOM 815 C C . ASN A 1 106 ? 8.006 -5.607 -18.050 1.00 84.44 106 ASN A C 1
ATOM 817 O O . ASN A 1 106 ? 7.853 -5.627 -19.265 1.00 84.44 106 ASN A O 1
ATOM 821 N N . GLY A 1 107 ? 8.079 -4.449 -17.384 1.00 84.50 107 GLY A N 1
ATOM 822 C CA . GLY A 1 107 ? 8.026 -3.122 -18.014 1.00 84.50 107 GLY A CA 1
ATOM 823 C C . GLY A 1 107 ? 9.214 -2.213 -17.688 1.00 84.50 107 GLY A C 1
ATOM 824 O O . GLY A 1 107 ? 9.106 -0.997 -17.838 1.00 84.50 107 GLY A O 1
ATOM 825 N N . LEU A 1 108 ? 10.320 -2.742 -17.146 1.00 91.06 108 LEU A N 1
ATOM 826 C CA . LEU A 1 108 ? 11.458 -1.925 -16.686 1.00 91.06 108 LEU A CA 1
ATOM 827 C C . LEU A 1 108 ? 12.093 -1.130 -17.832 1.00 91.06 108 LEU A C 1
ATOM 829 O O . LEU A 1 108 ? 12.248 0.082 -17.712 1.00 91.06 108 LEU A O 1
ATOM 833 N N . ILE A 1 109 ? 12.373 -1.795 -18.956 1.00 91.38 109 ILE A N 1
ATOM 834 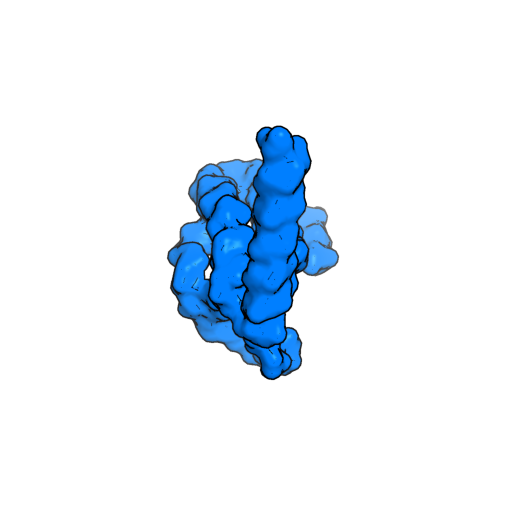C CA . ILE A 1 109 ? 12.983 -1.166 -20.136 1.00 91.38 109 ILE A CA 1
ATOM 835 C C . ILE A 1 109 ? 12.104 -0.024 -20.648 1.00 91.38 109 ILE A C 1
ATOM 837 O O . ILE A 1 109 ? 12.589 1.089 -20.829 1.00 91.38 109 ILE A O 1
ATOM 841 N N . LEU A 1 110 ? 10.800 -0.266 -20.814 1.00 91.25 110 LEU A N 1
ATOM 842 C CA . LEU A 1 110 ? 9.870 0.757 -21.295 1.00 91.25 110 LEU A CA 1
ATOM 843 C C . LEU A 1 110 ? 9.845 1.985 -20.372 1.00 91.25 110 LEU A C 1
ATOM 845 O O . LEU A 1 110 ? 9.932 3.111 -20.849 1.00 91.25 110 LEU A O 1
ATOM 849 N N . ARG A 1 111 ? 9.776 1.785 -19.050 1.00 92.88 111 ARG A N 1
ATOM 850 C CA . ARG A 1 111 ? 9.821 2.891 -18.078 1.00 92.88 111 ARG A CA 1
ATOM 851 C C . ARG A 1 111 ? 11.133 3.668 -18.158 1.00 92.88 111 ARG A C 1
ATOM 853 O O . ARG A 1 111 ? 11.094 4.894 -18.146 1.00 92.88 111 ARG A O 1
ATOM 860 N N . ALA A 1 112 ? 12.267 2.979 -18.275 1.00 91.50 112 ALA A N 1
ATOM 861 C CA . ALA A 1 112 ? 13.572 3.620 -18.419 1.00 91.50 112 ALA A CA 1
ATOM 862 C C . ALA A 1 112 ? 13.647 4.477 -19.695 1.00 91.50 112 ALA A C 1
ATOM 864 O O . ALA A 1 112 ? 14.084 5.624 -19.634 1.00 91.50 112 ALA A O 1
ATOM 865 N N . VAL A 1 113 ? 13.148 3.959 -20.823 1.00 94.88 113 VAL A N 1
ATOM 866 C CA . VAL A 1 113 ? 13.067 4.697 -22.094 1.00 94.88 113 VAL A CA 1
ATOM 867 C C . VAL A 1 113 ? 12.189 5.941 -21.958 1.00 94.88 113 VAL A C 1
ATOM 869 O O . VAL A 1 113 ? 12.604 7.024 -22.362 1.00 94.88 113 VAL A O 1
ATOM 872 N N . LEU A 1 114 ? 11.004 5.817 -21.352 1.00 94.44 114 LEU A N 1
ATOM 873 C CA . LEU A 1 114 ? 10.097 6.951 -21.146 1.00 94.44 114 LEU A CA 1
ATOM 874 C C . LEU A 1 114 ? 10.719 8.037 -20.257 1.00 94.44 114 LEU A C 1
ATOM 876 O O . LEU A 1 114 ? 10.611 9.220 -20.572 1.00 94.44 114 LEU A O 1
ATOM 880 N N . VAL A 1 115 ? 11.404 7.649 -19.176 1.00 93.19 115 VAL A N 1
ATOM 881 C CA . VAL A 1 115 ? 12.121 8.596 -18.306 1.00 93.19 115 VAL A CA 1
ATOM 882 C C . VAL A 1 115 ? 13.247 9.290 -19.068 1.00 93.19 115 VAL A C 1
ATOM 884 O O . VAL A 1 115 ? 13.355 10.511 -19.001 1.00 93.19 115 VAL A O 1
ATOM 887 N N . ALA A 1 116 ? 14.056 8.546 -19.826 1.00 93.44 116 ALA A N 1
ATOM 888 C CA . ALA A 1 116 ? 15.138 9.123 -20.620 1.00 93.44 116 ALA A CA 1
ATOM 889 C C . ALA A 1 116 ? 14.612 10.119 -21.668 1.00 93.44 116 ALA A C 1
ATOM 891 O O . ALA A 1 116 ? 15.164 11.211 -21.807 1.00 93.44 116 ALA A O 1
ATOM 892 N N . ALA A 1 117 ? 13.515 9.783 -22.353 1.00 95.44 117 ALA A N 1
ATOM 893 C CA . ALA A 1 117 ? 12.869 10.665 -23.322 1.00 95.44 117 ALA A CA 1
ATOM 894 C C . ALA A 1 117 ? 12.340 11.956 -22.672 1.00 95.44 117 ALA A C 1
ATOM 896 O O . ALA A 1 117 ? 12.560 13.043 -23.204 1.00 95.44 117 ALA A O 1
ATOM 897 N N . LEU A 1 118 ? 11.700 11.855 -21.501 1.00 95.00 118 LEU A N 1
ATOM 898 C CA . LEU A 1 118 ? 11.237 13.015 -20.730 1.00 95.00 118 LEU A CA 1
ATOM 899 C C . LEU A 1 118 ? 12.397 13.919 -20.301 1.00 95.00 118 LEU A C 1
ATOM 901 O O . LEU A 1 118 ? 12.320 15.134 -20.467 1.00 95.00 118 LEU A O 1
ATOM 905 N N . VAL A 1 119 ? 13.486 13.339 -19.788 1.00 94.44 119 VAL A N 1
ATOM 906 C CA . VAL A 1 119 ? 14.684 14.097 -19.394 1.00 94.44 119 VAL A CA 1
ATOM 907 C C . VAL A 1 119 ? 15.287 14.817 -20.599 1.00 94.44 119 VAL A C 1
ATOM 909 O O . VAL A 1 119 ? 15.577 16.008 -20.509 1.00 94.44 119 VAL A O 1
ATOM 912 N N . ALA A 1 120 ? 15.429 14.133 -21.738 1.00 94.56 120 ALA A N 1
ATOM 913 C CA . ALA A 1 120 ? 15.934 14.741 -22.965 1.00 9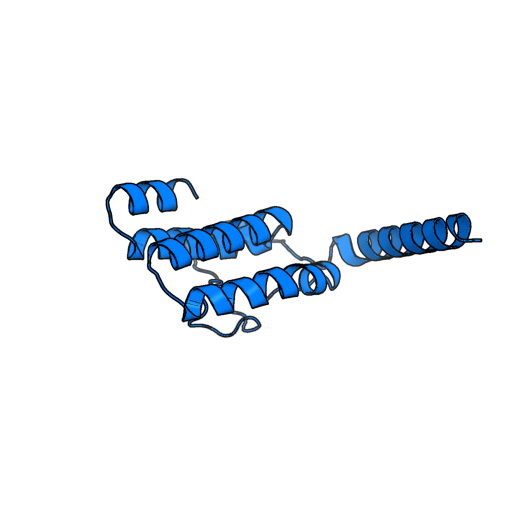4.56 120 ALA A CA 1
ATOM 914 C C . ALA A 1 120 ? 15.050 15.910 -23.432 1.00 94.56 120 ALA A C 1
ATOM 916 O O . ALA A 1 120 ? 15.574 16.978 -23.740 1.00 94.56 120 ALA A O 1
ATOM 917 N N . ALA A 1 121 ? 13.723 15.747 -23.421 1.00 95.00 121 ALA A N 1
ATOM 918 C CA . ALA A 1 121 ? 12.786 16.813 -23.771 1.00 95.00 121 ALA A CA 1
ATOM 919 C C . ALA A 1 121 ? 12.908 18.025 -22.832 1.00 95.00 121 ALA A C 1
ATOM 921 O O . ALA A 1 121 ? 13.005 19.155 -23.305 1.00 95.00 121 ALA A O 1
ATOM 922 N N . CYS A 1 122 ? 12.986 17.808 -21.515 1.00 94.38 122 CYS A N 1
ATOM 923 C CA . CYS A 1 122 ? 13.196 18.889 -20.548 1.00 94.38 122 CYS A CA 1
ATOM 924 C C . CYS A 1 122 ? 14.514 19.637 -20.791 1.00 94.38 122 CYS A C 1
ATOM 926 O O . CYS A 1 122 ? 14.535 20.864 -20.753 1.00 94.38 122 CYS A O 1
ATOM 928 N N . LEU A 1 123 ? 15.606 18.922 -21.078 1.00 94.19 123 LEU A N 1
ATOM 929 C CA . LEU A 1 123 ? 16.903 19.541 -21.374 1.00 94.19 123 LEU A CA 1
ATOM 930 C C . LEU A 1 123 ? 16.890 20.359 -22.671 1.00 94.19 123 LEU A C 1
ATOM 932 O O . LEU A 1 123 ? 17.640 21.323 -22.772 1.00 94.19 123 LEU A O 1
ATOM 936 N N . LEU A 1 124 ? 16.065 19.988 -23.653 1.00 93.50 124 LEU A N 1
ATOM 937 C CA . LEU A 1 124 ? 15.887 20.759 -24.886 1.00 93.50 124 LEU A CA 1
ATOM 938 C C . LEU A 1 124 ? 15.032 22.014 -24.677 1.00 93.50 124 LEU A C 1
ATOM 940 O O . LEU A 1 124 ? 15.275 23.005 -25.345 1.00 93.50 124 LEU A O 1
ATOM 944 N N . ILE A 1 125 ? 14.054 21.979 -23.766 1.00 93.38 125 ILE A N 1
ATOM 945 C CA . ILE A 1 125 ? 13.178 23.126 -23.455 1.00 93.38 125 ILE A CA 1
ATOM 946 C C . ILE A 1 125 ? 13.904 24.189 -22.619 1.00 93.38 125 ILE A C 1
ATOM 948 O O . ILE A 1 125 ? 13.598 25.372 -22.719 1.00 93.38 125 ILE A O 1
ATOM 952 N N . VAL A 1 126 ? 14.827 23.765 -21.754 1.00 89.56 126 VAL A N 1
ATOM 953 C CA . VAL A 1 126 ? 15.579 24.655 -20.848 1.00 89.56 126 VAL A CA 1
ATOM 954 C C . VAL A 1 126 ? 16.857 25.208 -21.509 1.00 89.56 126 VAL A C 1
ATOM 956 O O . VAL A 1 126 ? 17.553 26.029 -20.914 1.00 89.56 126 VAL A O 1
ATOM 959 N N . ARG A 1 127 ? 17.172 24.765 -22.731 1.00 70.25 127 ARG A N 1
ATOM 960 C CA . ARG A 1 127 ? 18.234 25.314 -23.586 1.00 70.25 127 ARG A CA 1
ATOM 961 C C . ARG A 1 127 ? 17.694 26.416 -24.482 1.00 70.25 127 ARG A C 1
ATOM 963 O O . ARG A 1 127 ? 18.465 27.373 -24.700 1.00 70.25 127 ARG A O 1
#

Foldseek 3Di:
DVQLVVCVVVVNLVSNLVVLLLQCLLQLLDLVSNLVSLVSQLVSCVVVVPPLQVVLSVVLNVVSVVQLLVFHAQHQGSSGSVDDRRHRDDHPPVCVVSCPPGTSVPCNVVSVVVVVVVVVVVVVVVD

Solvent-accessible surface area (backbone atoms only — not comparable to full-atom values): 6987 Å² total; per-residue (Å²): 98,69,64,18,50,56,24,47,78,71,67,37,56,68,58,16,49,52,37,42,24,54,41,24,37,65,14,64,80,38,71,68,51,26,51,54,34,44,54,50,52,31,52,54,20,59,75,68,67,36,66,64,41,35,55,39,30,54,55,46,64,64,47,49,55,63,33,52,67,73,22,47,74,38,57,38,29,49,78,53,52,92,48,68,92,73,45,62,39,80,62,56,79,93,51,42,83,82,49,65,93,69,60,58,56,84,52,36,67,60,51,52,51,54,52,52,52,51,52,52,52,51,56,61,73,77,102

Secondary structure (DSSP, 8-state):
-HHHHHHHHTT-HHHHHHHHHHHHHHHTTSHHHHHHHHHHHHHHHHHTT-HHHHHHHHHHHHHHHHHHHTT---TT----TTS-TT---PPPHHHHTTTTT--GGGGHHHHHHHHHHHHHHHHHH--

Radius of gyration: 16.8 Å; Cα contacts (8 Å, |Δi|>4): 136; chains: 1; bounding box: 38×44×41 Å

pLDDT: mean 95.45, std 4.05, range [70.25, 98.81]